Protein AF-A0A8X6XLG1-F1 (afdb_monomer_lite)

pLDDT: mean 79.22, std 12.6, range [50.0, 95.25]

Organism: NCBI:txid2747483

Structure (mmCIF, N/CA/C/O backbone):
data_AF-A0A8X6XLG1-F1
#
_entry.id   AF-A0A8X6XLG1-F1
#
loop_
_atom_site.group_PDB
_atom_site.id
_atom_site.type_symbol
_atom_site.label_atom_id
_atom_site.label_alt_id
_atom_site.label_comp_id
_atom_site.label_asym_id
_atom_site.label_entity_id
_atom_site.label_seq_id
_atom_site.pdbx_PDB_ins_code
_atom_site.Cartn_x
_atom_site.Cartn_y
_atom_site.Cartn_z
_atom_site.occupancy
_atom_site.B_iso_or_equiv
_atom_site.auth_seq_id
_atom_site.auth_comp_id
_atom_site.auth_asym_id
_atom_site.auth_atom_id
_atom_site.pdbx_PDB_model_num
ATOM 1 N N . MET A 1 1 ? 36.669 0.373 29.775 1.00 50.00 1 MET A N 1
ATOM 2 C CA . MET A 1 1 ? 35.587 -0.166 28.928 1.00 50.00 1 MET A CA 1
ATOM 3 C C . MET A 1 1 ? 34.769 1.039 28.506 1.00 50.00 1 MET A C 1
ATOM 5 O O . MET A 1 1 ? 34.144 1.642 29.364 1.00 50.00 1 MET A O 1
ATOM 9 N N . SER A 1 2 ? 34.949 1.515 27.275 1.00 56.91 2 SER A N 1
ATOM 10 C CA . SER A 1 2 ? 34.258 2.703 26.764 1.00 56.91 2 SER A CA 1
ATOM 11 C C . SER A 1 2 ? 32.853 2.304 26.336 1.00 56.91 2 SER A C 1
ATOM 13 O O . SER A 1 2 ? 32.700 1.471 25.445 1.00 56.91 2 SER A O 1
ATOM 15 N N . ASP A 1 3 ? 31.864 2.872 27.011 1.00 55.56 3 ASP A N 1
ATOM 16 C CA . ASP A 1 3 ? 30.446 2.683 26.739 1.00 55.56 3 ASP A CA 1
ATOM 17 C C . ASP A 1 3 ? 30.119 3.403 25.422 1.00 55.56 3 ASP A C 1
ATOM 19 O O . ASP A 1 3 ? 30.118 4.634 25.353 1.00 55.56 3 ASP A O 1
ATOM 23 N N . ALA A 1 4 ? 29.979 2.648 24.333 1.00 68.19 4 ALA A N 1
ATOM 24 C CA . ALA A 1 4 ? 29.629 3.210 23.036 1.00 68.19 4 ALA A CA 1
ATOM 25 C C . ALA A 1 4 ? 28.120 3.478 23.031 1.00 68.19 4 ALA A C 1
ATOM 27 O O . ALA A 1 4 ? 27.320 2.571 22.808 1.00 68.19 4 ALA A O 1
ATOM 28 N N . SER A 1 5 ? 27.736 4.724 23.319 1.00 72.88 5 SER A N 1
ATOM 29 C CA . SER A 1 5 ? 26.361 5.182 23.120 1.00 72.88 5 SER A CA 1
ATOM 30 C C . SER A 1 5 ? 25.980 4.963 21.651 1.00 72.88 5 SER A C 1
ATOM 32 O O . SER A 1 5 ? 26.734 5.403 20.780 1.00 72.88 5 SER A O 1
ATOM 34 N N . PRO A 1 6 ? 24.845 4.309 21.347 1.00 69.94 6 PRO A N 1
ATOM 35 C CA . PRO A 1 6 ? 24.413 4.134 19.968 1.00 69.94 6 PRO A CA 1
ATOM 36 C C . PRO A 1 6 ? 24.172 5.505 19.335 1.00 69.94 6 PRO A C 1
ATOM 38 O O . PRO A 1 6 ? 23.547 6.378 19.945 1.00 69.94 6 PRO A O 1
ATOM 41 N N . GLU A 1 7 ? 24.695 5.704 18.125 1.00 73.88 7 GLU A N 1
ATOM 42 C CA . GLU A 1 7 ? 24.444 6.933 17.382 1.00 73.88 7 GLU A CA 1
ATOM 43 C C . GLU A 1 7 ? 22.946 7.046 17.059 1.00 73.88 7 GLU A C 1
ATOM 45 O O . GLU A 1 7 ? 22.312 6.052 16.686 1.00 73.88 7 GLU A O 1
ATOM 50 N N . PRO A 1 8 ? 22.349 8.239 17.216 1.00 65.56 8 PRO A N 1
ATOM 51 C CA . PRO A 1 8 ? 20.95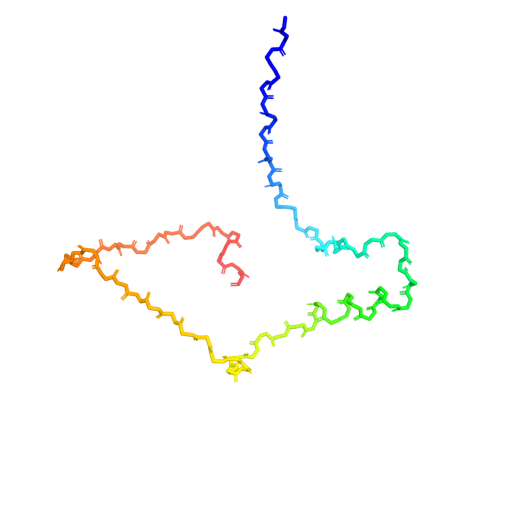8 8.451 16.861 1.00 65.56 8 PRO A CA 1
ATOM 52 C C . PRO A 1 8 ? 20.787 8.248 15.354 1.00 65.56 8 PRO A C 1
ATOM 54 O O . PRO A 1 8 ? 21.448 8.900 14.548 1.00 65.56 8 PRO A O 1
ATOM 57 N N . PHE A 1 9 ? 19.869 7.363 14.963 1.00 55.91 9 PHE A N 1
ATOM 58 C CA . PHE A 1 9 ? 19.460 7.240 13.569 1.00 55.91 9 PHE A CA 1
ATOM 59 C C . PHE A 1 9 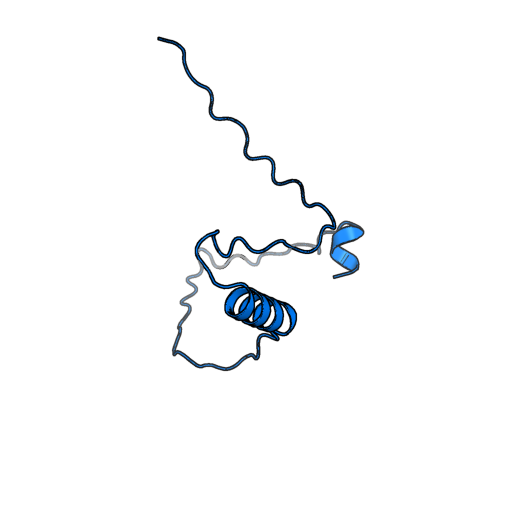? 18.694 8.516 13.183 1.00 55.91 9 PHE A C 1
ATOM 61 O O . PHE A 1 9 ? 17.550 8.732 13.577 1.00 55.91 9 PHE A O 1
ATOM 68 N N . VAL A 1 10 ? 19.345 9.420 12.455 1.00 53.69 10 VAL A N 1
ATOM 69 C CA . VAL A 1 10 ? 18.702 10.627 11.926 1.00 53.69 10 VAL A CA 1
ATOM 70 C C . VAL A 1 10 ? 18.305 10.339 10.485 1.00 53.69 10 VAL A C 1
ATOM 72 O O . VAL A 1 10 ? 19.152 10.306 9.598 1.00 53.69 10 VAL A O 1
ATOM 75 N N . ILE A 1 11 ? 17.013 10.116 10.245 1.00 56.56 11 ILE A N 1
ATOM 76 C CA . ILE A 1 11 ? 16.478 10.047 8.882 1.00 56.56 11 ILE A CA 1
ATOM 77 C C . ILE A 1 11 ? 16.243 11.489 8.431 1.00 56.56 11 ILE A C 1
ATOM 79 O O . ILE A 1 11 ? 15.241 12.109 8.786 1.00 56.56 11 ILE A O 1
ATOM 83 N N . ALA A 1 12 ? 17.197 12.045 7.687 1.00 55.94 12 ALA A N 1
ATOM 84 C CA . ALA A 1 12 ? 16.982 13.281 6.949 1.00 55.94 12 ALA A CA 1
ATOM 85 C C . ALA A 1 12 ? 16.126 12.948 5.720 1.00 55.94 12 ALA A C 1
ATOM 87 O O . ALA A 1 12 ? 16.582 12.248 4.820 1.00 55.94 12 ALA A O 1
ATOM 88 N N . ILE A 1 13 ? 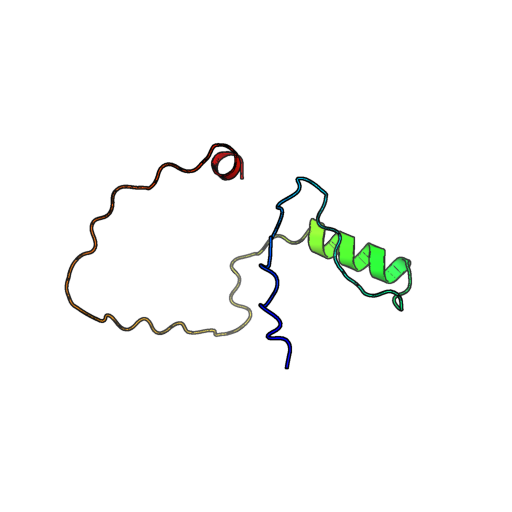14.874 13.405 5.703 1.00 52.84 13 ILE A N 1
ATOM 89 C CA . ILE A 1 13 ? 14.028 13.341 4.508 1.00 52.84 13 ILE A CA 1
ATOM 90 C C . ILE A 1 13 ? 14.512 14.473 3.599 1.00 52.84 13 ILE A C 1
ATOM 92 O O . ILE A 1 13 ? 14.130 15.626 3.791 1.00 52.84 13 ILE A O 1
ATOM 96 N N . THR A 1 14 ? 15.444 14.173 2.697 1.00 59.06 14 THR A N 1
ATOM 97 C CA . THR A 1 14 ? 15.835 15.093 1.626 1.00 59.06 14 THR A CA 1
ATOM 98 C C . THR A 1 14 ? 14.862 14.928 0.458 1.00 59.06 14 THR A C 1
ATOM 100 O O . THR A 1 14 ? 14.418 13.816 0.182 1.00 59.06 14 THR A O 1
ATOM 103 N N . ASP A 1 15 ? 14.531 16.017 -0.243 1.00 54.56 15 ASP A N 1
ATOM 104 C CA . ASP A 1 15 ? 13.675 16.009 -1.450 1.00 54.56 15 ASP A CA 1
ATOM 105 C C . ASP A 1 15 ? 14.353 15.333 -2.667 1.00 54.56 15 ASP A C 1
ATOM 107 O O . ASP A 1 15 ? 13.942 15.511 -3.816 1.00 54.56 15 ASP A O 1
ATOM 111 N N . ASP A 1 16 ? 15.429 14.579 -2.439 1.00 62.25 16 ASP A N 1
ATOM 112 C CA . ASP A 1 16 ? 16.142 13.862 -3.482 1.00 62.25 16 ASP A CA 1
ATOM 113 C C . ASP A 1 16 ? 15.284 12.703 -3.991 1.00 62.25 16 ASP A C 1
ATOM 115 O O . ASP A 1 16 ? 14.588 12.022 -3.233 1.00 62.25 16 ASP A O 1
ATOM 119 N N . ILE A 1 17 ? 15.369 12.439 -5.297 1.00 61.34 17 ILE A N 1
ATOM 120 C CA . ILE A 1 17 ? 14.779 11.239 -5.895 1.00 61.34 17 ILE A CA 1
ATOM 121 C C . ILE A 1 17 ? 15.290 10.036 -5.088 1.00 61.34 17 ILE A C 1
ATOM 123 O O . ILE A 1 17 ? 16.512 9.889 -4.974 1.00 61.34 17 ILE A O 1
ATOM 127 N N . PRO A 1 18 ? 14.406 9.186 -4.525 1.00 62.66 18 PRO A N 1
ATOM 128 C CA . PRO A 1 18 ? 14.828 8.076 -3.687 1.00 62.66 18 PRO A CA 1
ATOM 129 C C . PRO A 1 18 ? 15.764 7.183 -4.495 1.00 62.66 18 PRO A C 1
ATOM 131 O O . PRO A 1 18 ? 15.353 6.500 -5.432 1.00 62.66 18 PRO A O 1
ATOM 134 N N . LYS A 1 19 ? 17.055 7.220 -4.158 1.00 69.12 19 LYS A N 1
ATOM 135 C CA . LYS A 1 19 ? 18.048 6.362 -4.791 1.00 69.12 19 LYS A CA 1
ATOM 136 C C . LYS A 1 19 ? 17.900 4.976 -4.187 1.00 69.12 19 LYS A C 1
ATOM 138 O O . LYS A 1 19 ? 18.313 4.738 -3.054 1.00 69.12 19 LYS A O 1
ATOM 143 N N . PHE A 1 20 ? 17.281 4.076 -4.938 1.00 73.31 20 PHE A N 1
ATOM 144 C CA . PHE A 1 20 ? 17.082 2.702 -4.505 1.00 73.31 20 PHE A CA 1
ATOM 145 C C . PHE A 1 20 ? 18.429 1.975 -4.426 1.00 73.31 20 PHE A C 1
ATOM 147 O O . PHE A 1 20 ? 19.209 1.972 -5.381 1.00 73.31 20 PHE A O 1
ATOM 154 N N . ASP A 1 21 ? 18.713 1.360 -3.278 1.00 80.44 21 ASP A N 1
ATOM 155 C CA . ASP A 1 21 ? 19.905 0.534 -3.111 1.00 80.44 21 ASP A CA 1
ATOM 156 C C . ASP A 1 21 ? 19.676 -0.838 -3.760 1.00 80.44 21 ASP A C 1
ATOM 158 O O . ASP A 1 21 ? 19.142 -1.765 -3.157 1.00 80.44 21 ASP A O 1
ATOM 162 N N . ILE A 1 22 ? 20.020 -0.931 -5.045 1.00 79.56 22 ILE A N 1
ATOM 163 C CA . ILE A 1 22 ? 19.878 -2.143 -5.872 1.00 79.56 22 ILE A CA 1
ATOM 164 C C . ILE A 1 22 ? 21.158 -3.012 -5.792 1.00 79.56 22 ILE A C 1
ATOM 166 O O . ILE A 1 22 ? 21.228 -4.098 -6.365 1.00 79.56 22 ILE A O 1
ATOM 170 N N . GLY A 1 23 ? 22.178 -2.561 -5.054 1.00 79.06 23 GLY A N 1
ATOM 171 C CA . GLY A 1 23 ? 23.472 -3.229 -4.950 1.00 79.06 23 GLY A CA 1
ATOM 172 C C . GLY A 1 23 ? 24.393 -3.000 -6.165 1.00 79.06 23 GLY A C 1
ATOM 173 O O . GLY A 1 23 ? 23.942 -2.682 -7.275 1.00 79.06 23 GLY A O 1
ATOM 174 N N . PRO A 1 24 ? 25.722 -3.121 -5.981 1.00 82.00 24 PRO A N 1
ATOM 175 C CA . PRO A 1 24 ? 26.707 -2.799 -7.015 1.00 82.00 24 PRO A CA 1
ATOM 176 C C . PRO A 1 24 ? 26.889 -3.897 -8.075 1.00 82.00 24 PRO A C 1
ATOM 178 O O . PRO A 1 24 ? 27.399 -3.606 -9.151 1.00 82.00 24 PRO A O 1
ATOM 181 N N . GLU A 1 25 ? 26.473 -5.136 -7.799 1.00 87.25 25 GLU A N 1
ATOM 182 C CA . GLU A 1 25 ? 26.725 -6.303 -8.663 1.00 87.25 25 GLU A CA 1
ATOM 183 C C . GLU A 1 25 ? 25.683 -6.498 -9.781 1.00 87.25 25 GLU A C 1
ATOM 185 O O . GLU A 1 25 ? 25.758 -7.460 -10.546 1.00 87.25 25 GLU A O 1
ATOM 190 N N . ILE A 1 26 ? 24.705 -5.595 -9.906 1.00 84.81 26 ILE A N 1
ATOM 191 C CA . ILE A 1 26 ? 23.609 -5.728 -10.873 1.00 84.81 26 ILE A CA 1
ATOM 192 C C . ILE A 1 26 ? 23.941 -5.013 -12.194 1.00 84.81 26 ILE A C 1
ATOM 194 O O . ILE A 1 26 ? 24.335 -3.843 -12.171 1.00 84.81 26 ILE A O 1
ATOM 198 N N . PRO A 1 27 ? 23.739 -5.663 -13.360 1.00 92.38 27 PRO A N 1
ATOM 199 C CA . PRO A 1 27 ? 23.898 -5.021 -14.661 1.00 92.38 27 PRO A CA 1
ATOM 200 C C . PRO A 1 27 ? 23.046 -3.753 -14.805 1.00 92.38 27 PRO A C 1
ATOM 202 O O . PRO A 1 27 ? 21.884 -3.722 -14.401 1.00 92.38 27 PRO A O 1
ATOM 205 N N . ASN A 1 28 ? 23.591 -2.728 -15.471 1.00 87.19 28 ASN A N 1
ATOM 206 C CA . ASN A 1 28 ? 22.912 -1.436 -15.656 1.00 87.19 28 ASN A CA 1
ATOM 207 C C . ASN A 1 28 ? 21.526 -1.558 -16.308 1.00 87.19 28 ASN A C 1
ATOM 209 O O . ASN A 1 28 ? 20.619 -0.816 -15.954 1.00 87.19 28 ASN A O 1
ATOM 213 N N . LEU A 1 29 ? 21.350 -2.504 -17.237 1.00 90.69 29 LEU A N 1
ATOM 214 C CA . LEU A 1 29 ? 20.059 -2.752 -17.884 1.00 90.69 29 LEU A CA 1
ATOM 215 C C . LEU A 1 29 ? 18.992 -3.154 -16.855 1.00 90.69 29 LEU A C 1
ATOM 217 O O . LEU A 1 29 ? 17.954 -2.514 -16.753 1.00 90.69 29 LEU A O 1
ATOM 221 N N . THR A 1 30 ? 19.303 -4.158 -16.035 1.00 88.56 30 THR A N 1
ATOM 222 C CA . THR A 1 30 ? 18.421 -4.653 -14.973 1.00 88.56 30 THR A CA 1
ATOM 223 C C . THR A 1 30 ? 18.152 -3.582 -13.922 1.00 88.56 30 THR A C 1
ATOM 225 O O . THR A 1 30 ? 17.030 -3.470 -13.439 1.00 88.56 30 THR A O 1
ATOM 228 N N . ARG A 1 31 ? 19.155 -2.761 -13.590 1.00 88.62 31 ARG A N 1
ATOM 229 C CA . ARG A 1 31 ? 18.971 -1.622 -12.684 1.00 88.62 31 ARG A CA 1
ATOM 230 C C . ARG A 1 31 ? 17.928 -0.638 -13.222 1.00 88.62 31 ARG A C 1
ATOM 232 O O . ARG A 1 31 ? 17.006 -0.293 -12.491 1.00 88.62 31 ARG A O 1
ATOM 239 N N . ASN A 1 32 ? 18.046 -0.243 -14.489 1.00 89.12 32 ASN A N 1
ATOM 240 C CA . ASN A 1 32 ? 17.114 0.696 -15.117 1.00 89.12 32 ASN A CA 1
ATOM 241 C C . ASN A 1 32 ? 15.681 0.141 -15.156 1.00 89.12 32 ASN A C 1
ATOM 243 O O . ASN A 1 32 ? 14.731 0.879 -14.901 1.00 89.12 32 ASN A O 1
ATOM 247 N N . ASP A 1 33 ? 15.522 -1.157 -15.432 1.00 90.75 33 ASP A N 1
ATOM 24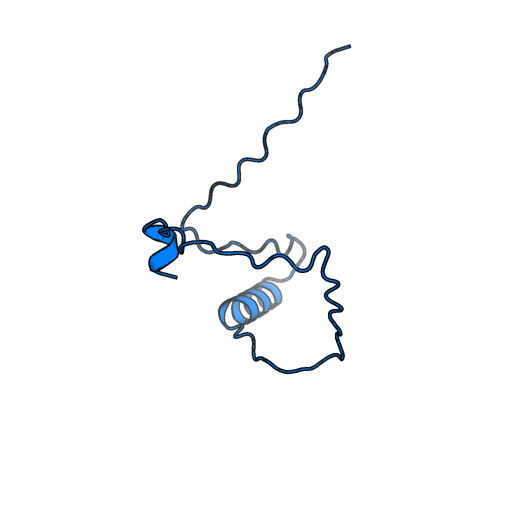8 C CA . ASP A 1 33 ? 14.210 -1.813 -15.439 1.00 90.75 33 ASP A CA 1
ATOM 249 C C . ASP A 1 33 ? 13.564 -1.802 -14.043 1.00 90.75 33 ASP A C 1
ATOM 251 O O . ASP A 1 33 ? 12.376 -1.506 -13.900 1.00 90.75 33 ASP A O 1
ATOM 255 N N . VAL A 1 34 ? 14.349 -2.079 -12.996 1.00 87.12 34 VAL A N 1
ATOM 256 C CA . VAL A 1 34 ? 13.882 -2.051 -11.600 1.00 87.12 34 VAL A CA 1
ATOM 257 C C . VAL A 1 34 ? 13.496 -0.634 -11.175 1.00 87.12 34 VAL A C 1
ATOM 259 O O . VAL A 1 34 ? 12.427 -0.444 -10.593 1.00 87.12 34 VAL A O 1
ATOM 262 N N . GLU A 1 35 ? 14.313 0.370 -11.494 1.00 87.56 35 GLU A N 1
ATOM 263 C CA . GLU A 1 35 ? 13.993 1.776 -11.216 1.00 87.56 35 GLU A CA 1
ATOM 264 C C . GLU A 1 35 ? 12.706 2.210 -11.935 1.00 87.56 35 GLU A C 1
ATOM 266 O O . GLU A 1 35 ? 11.834 2.831 -11.323 1.00 87.56 35 GLU A O 1
ATOM 271 N N . ALA A 1 36 ? 12.526 1.820 -13.201 1.00 88.88 36 ALA A N 1
ATOM 272 C CA . ALA A 1 36 ? 11.310 2.112 -13.958 1.00 88.88 36 ALA A CA 1
ATOM 273 C C . ALA A 1 36 ? 10.061 1.454 -13.343 1.00 88.88 36 ALA A C 1
ATOM 275 O O . ALA A 1 36 ? 8.999 2.084 -13.274 1.00 88.88 36 ALA A O 1
ATOM 276 N N . LEU A 1 37 ? 10.169 0.212 -12.860 1.00 87.56 37 LEU A N 1
ATOM 277 C CA . LEU A 1 37 ? 9.083 -0.476 -12.155 1.00 87.56 37 LEU A CA 1
ATOM 278 C C . LEU A 1 37 ? 8.722 0.223 -10.844 1.00 87.56 37 LEU A C 1
ATOM 280 O O . LEU A 1 37 ? 7.541 0.406 -10.563 1.00 87.56 37 LEU A O 1
ATOM 284 N N . LEU A 1 38 ? 9.718 0.647 -10.069 1.00 84.81 38 LEU A N 1
ATOM 285 C CA . LEU A 1 38 ? 9.504 1.349 -8.803 1.00 84.81 38 LEU A CA 1
ATOM 286 C C . LEU A 1 38 ? 8.831 2.709 -9.006 1.00 84.81 38 LEU A C 1
ATOM 288 O O . LEU A 1 38 ? 7.875 3.025 -8.302 1.00 84.81 38 LEU A O 1
ATOM 292 N N . VAL A 1 39 ? 9.274 3.479 -10.003 1.00 84.31 39 VAL A N 1
ATOM 293 C CA . VAL A 1 39 ? 8.681 4.785 -10.339 1.00 84.31 39 VAL A CA 1
ATOM 294 C C . VAL A 1 39 ? 7.256 4.639 -10.881 1.00 84.31 39 VAL A C 1
ATOM 296 O O . VAL A 1 39 ? 6.392 5.470 -10.606 1.00 84.31 39 VAL A O 1
ATOM 299 N N . SER A 1 40 ? 6.989 3.590 -11.660 1.00 86.31 40 SER A N 1
ATOM 300 C CA . SER A 1 40 ? 5.671 3.360 -12.268 1.00 86.31 40 SER A CA 1
ATOM 301 C C . SER A 1 40 ? 4.702 2.574 -11.381 1.00 86.31 40 SER A C 1
ATOM 303 O O . SER A 1 40 ? 3.528 2.438 -11.746 1.00 86.31 40 SER A O 1
ATOM 305 N N . TYR A 1 41 ? 5.153 2.074 -10.225 1.00 83.81 41 TYR A N 1
ATOM 306 C CA . T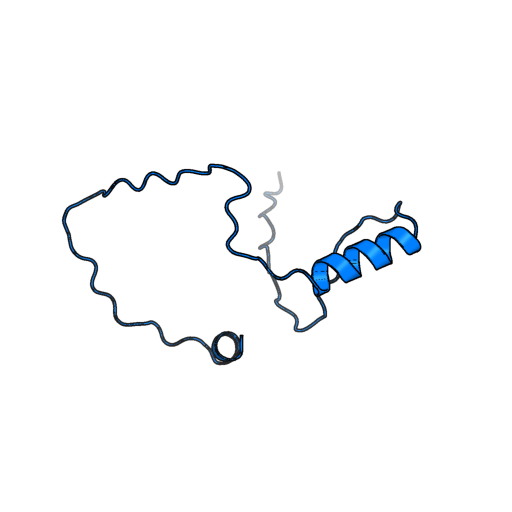YR A 1 41 ? 4.337 1.251 -9.342 1.00 83.81 41 TYR A CA 1
ATOM 307 C C . TYR A 1 41 ? 3.126 2.033 -8.830 1.00 83.81 41 TYR A C 1
ATOM 309 O O . TYR A 1 41 ? 3.228 2.961 -8.029 1.00 83.81 41 TYR A O 1
ATOM 317 N N . LYS A 1 42 ? 1.942 1.615 -9.280 1.00 82.19 42 LYS A N 1
ATOM 318 C CA . LYS A 1 42 ? 0.658 2.087 -8.764 1.00 82.19 42 LYS A CA 1
ATOM 319 C C . LYS A 1 42 ? 0.007 0.934 -8.013 1.00 82.19 42 LYS A C 1
ATOM 321 O O . LYS A 1 42 ? -0.434 -0.017 -8.666 1.00 82.19 42 LYS A O 1
ATOM 326 N N . PRO A 1 43 ? -0.045 0.976 -6.669 1.00 79.81 43 PRO A N 1
ATOM 327 C CA . PRO A 1 43 ? -0.653 -0.093 -5.898 1.00 79.81 43 PRO A CA 1
ATOM 328 C C . PRO A 1 43 ? -2.137 -0.168 -6.250 1.00 79.81 43 PRO A C 1
ATOM 330 O O . PRO A 1 43 ? -2.938 0.691 -5.880 1.00 79.81 43 PRO A O 1
ATOM 333 N N . ASN A 1 44 ? -2.513 -1.212 -6.979 1.00 78.19 44 ASN A N 1
ATOM 334 C CA . ASN A 1 44 ? -3.912 -1.525 -7.196 1.00 78.19 44 ASN A CA 1
ATOM 335 C C . ASN A 1 44 ? -4.427 -2.252 -5.953 1.00 78.19 44 ASN A C 1
ATOM 337 O O . ASN A 1 44 ? -3.777 -3.171 -5.455 1.00 78.19 44 ASN A O 1
ATOM 341 N N . LYS A 1 45 ? -5.611 -1.875 -5.460 1.00 72.75 45 LYS A N 1
ATOM 342 C CA . LYS A 1 45 ? -6.301 -2.619 -4.394 1.00 72.75 45 LYS A CA 1
ATOM 343 C C . LYS A 1 45 ? -6.819 -3.944 -4.959 1.00 72.75 45 LYS A C 1
ATOM 345 O O . LYS A 1 45 ? -8.000 -4.078 -5.262 1.00 72.75 45 LYS A O 1
ATOM 350 N N . ILE A 1 46 ? -5.919 -4.900 -5.151 1.00 71.56 46 ILE A N 1
ATOM 351 C CA . ILE A 1 46 ? -6.218 -6.239 -5.653 1.00 71.56 46 ILE A CA 1
ATOM 352 C C . ILE A 1 46 ? -5.827 -7.223 -4.559 1.00 71.56 46 ILE A C 1
ATOM 354 O O . ILE A 1 46 ? -4.704 -7.196 -4.060 1.00 71.56 46 ILE A O 1
ATOM 358 N N . LYS A 1 47 ? -6.758 -8.100 -4.182 1.00 69.75 47 LYS A N 1
ATOM 359 C CA . LYS A 1 47 ? -6.453 -9.241 -3.318 1.00 69.75 47 LYS A CA 1
ATOM 360 C C . LYS A 1 47 ? -5.724 -10.295 -4.152 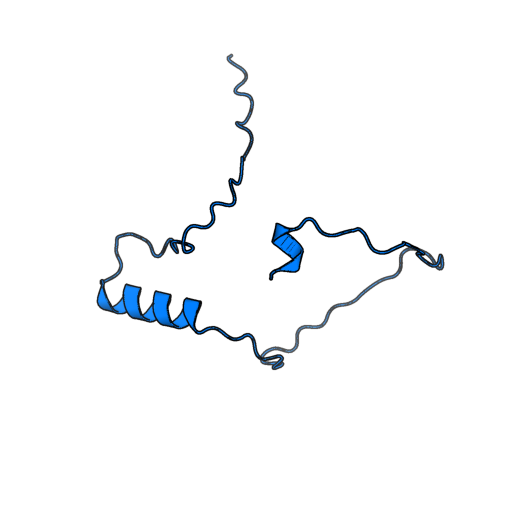1.00 69.75 47 LYS A C 1
ATOM 362 O O . LYS A 1 47 ? -6.365 -11.109 -4.806 1.00 69.75 47 LYS A O 1
ATOM 367 N N . THR A 1 48 ? -4.396 -10.240 -4.185 1.00 81.12 48 THR A N 1
ATOM 368 C CA . THR A 1 48 ? -3.557 -11.290 -4.795 1.00 81.12 48 THR A CA 1
ATOM 369 C C . THR A 1 48 ? -3.319 -12.459 -3.844 1.00 81.12 48 THR A C 1
ATOM 371 O O . THR A 1 48 ? -3.144 -13.590 -4.286 1.00 81.12 48 THR A O 1
ATOM 374 N N . THR A 1 49 ? -3.371 -12.184 -2.543 1.00 80.00 49 THR A N 1
ATOM 375 C CA . THR A 1 49 ? -3.186 -13.144 -1.458 1.00 80.00 49 THR A CA 1
ATOM 376 C C . THR A 1 49 ? -4.295 -12.927 -0.437 1.00 80.00 49 THR A C 1
ATOM 378 O O . THR A 1 49 ? -4.672 -11.781 -0.169 1.00 80.00 49 THR A O 1
ATOM 381 N N . ASP A 1 50 ? -4.824 -14.011 0.128 1.00 81.75 50 ASP A N 1
ATOM 382 C CA . ASP A 1 50 ? -5.823 -13.933 1.192 1.00 81.75 50 ASP A CA 1
ATOM 383 C C . ASP A 1 50 ? -5.131 -13.606 2.519 1.00 81.75 50 ASP A C 1
ATOM 385 O O . ASP A 1 50 ? -4.662 -14.481 3.244 1.00 81.75 50 ASP A O 1
ATOM 389 N N . ILE A 1 51 ? -4.954 -12.309 2.763 1.00 82.50 51 ILE A N 1
ATOM 390 C CA . ILE A 1 51 ? -4.395 -11.781 4.004 1.00 82.50 51 ILE A CA 1
ATOM 391 C C . ILE A 1 51 ? -5.568 -11.316 4.861 1.00 82.50 51 ILE A C 1
ATOM 393 O O . ILE A 1 51 ? -6.285 -10.383 4.486 1.00 82.50 51 ILE A O 1
ATOM 397 N N . GLU A 1 52 ? -5.747 -11.950 6.016 1.00 85.44 52 GLU A N 1
ATOM 398 C CA . GLU A 1 52 ? -6.743 -11.560 7.010 1.00 85.44 52 GLU A CA 1
ATOM 399 C C . GLU A 1 52 ? -6.082 -10.762 8.141 1.00 85.44 52 GLU A C 1
ATOM 401 O O . GLU A 1 52 ? -5.028 -11.133 8.658 1.00 85.44 52 GLU A O 1
ATOM 406 N N . LEU A 1 53 ? -6.702 -9.642 8.521 1.00 87.12 53 LEU A N 1
ATOM 407 C CA . LEU A 1 53 ? -6.286 -8.827 9.658 1.00 87.12 53 LEU A CA 1
ATOM 408 C C . LEU A 1 53 ? -7.342 -8.955 10.760 1.00 87.12 53 LEU A C 1
ATOM 410 O O . LEU A 1 53 ? -8.435 -8.401 10.642 1.00 87.12 53 LEU A O 1
ATOM 414 N N . SER A 1 54 ? -7.012 -9.664 11.839 1.00 90.25 54 SER A N 1
ATOM 415 C CA . SER A 1 54 ? -7.864 -9.746 13.026 1.00 90.25 54 SER A CA 1
ATOM 416 C C . SER A 1 54 ? -7.606 -8.546 13.939 1.00 90.25 54 SER A C 1
ATOM 418 O O . SER A 1 54 ? -6.518 -8.421 14.507 1.00 90.25 54 SER A O 1
ATOM 420 N N . ILE A 1 55 ? -8.596 -7.668 14.102 1.00 89.44 55 ILE A N 1
ATOM 421 C CA . ILE A 1 55 ? -8.533 -6.561 15.064 1.00 89.44 55 ILE A CA 1
ATOM 422 C C . ILE A 1 55 ? -9.290 -6.981 16.320 1.00 89.44 55 ILE A C 1
ATOM 424 O O . ILE A 1 55 ? -10.501 -7.189 16.271 1.00 89.44 55 ILE A O 1
ATOM 428 N N . THR A 1 56 ? -8.584 -7.066 17.444 1.00 94.00 56 THR A N 1
ATOM 429 C CA . THR A 1 56 ? -9.193 -7.300 18.757 1.00 94.00 56 THR A CA 1
ATOM 430 C C . THR A 1 56 ? -9.244 -5.986 19.517 1.00 94.00 56 THR A C 1
ATOM 432 O O . THR A 1 56 ? -8.225 -5.318 19.690 1.00 94.00 56 THR A O 1
ATOM 435 N N . VAL A 1 57 ? -10.436 -5.611 19.965 1.00 91.38 57 VAL A N 1
ATOM 436 C CA . VAL A 1 57 ? -10.651 -4.397 20.750 1.00 91.38 57 VAL A CA 1
ATOM 437 C C . VAL A 1 57 ? -10.203 -4.640 22.193 1.00 91.38 57 VAL A C 1
ATOM 439 O O . VAL A 1 57 ? -10.495 -5.686 22.768 1.00 91.38 57 VAL A O 1
ATOM 442 N N . THR A 1 58 ? -9.481 -3.682 22.774 1.00 92.81 58 THR A N 1
ATOM 443 C CA . THR A 1 58 ? -9.011 -3.767 24.165 1.00 92.81 58 THR A CA 1
ATOM 444 C C . THR A 1 58 ? -10.051 -3.297 25.179 1.00 92.81 58 THR A C 1
ATOM 446 O O . THR A 1 58 ? -10.061 -3.794 26.302 1.00 92.81 58 THR A O 1
ATOM 449 N N . ASP A 1 59 ? -10.909 -2.343 24.810 1.00 93.69 59 ASP A N 1
ATOM 450 C CA . ASP A 1 59 ? -12.017 -1.854 25.629 1.00 93.69 59 ASP A CA 1
ATOM 451 C C . ASP A 1 59 ? -13.162 -1.272 24.779 1.00 93.69 59 ASP A C 1
ATOM 453 O O . ASP A 1 59 ? -12.976 -0.866 23.637 1.00 93.69 59 ASP A O 1
ATOM 457 N N . ASP A 1 60 ? -14.365 -1.190 25.349 1.00 92.69 60 ASP A N 1
ATOM 458 C CA . ASP A 1 60 ? -15.543 -0.635 24.661 1.00 92.69 60 ASP A CA 1
ATOM 459 C C . ASP A 1 60 ? -15.563 0.907 24.649 1.00 92.69 60 ASP A C 1
ATOM 461 O O . ASP A 1 60 ? -16.615 1.532 24.467 1.00 92.69 60 ASP A O 1
ATOM 465 N N . LYS A 1 61 ? -14.423 1.564 24.906 1.00 95.25 61 LYS A N 1
ATOM 466 C CA . LYS A 1 61 ? -14.382 3.021 25.033 1.00 95.25 61 LYS A CA 1
ATOM 467 C C . LYS A 1 61 ? -14.239 3.673 23.657 1.00 95.25 61 LYS A C 1
ATOM 469 O O . LYS A 1 61 ? -13.270 3.412 22.946 1.00 95.25 61 LYS A O 1
ATOM 474 N N . PRO A 1 62 ? -15.149 4.586 23.278 1.00 90.69 62 PRO A N 1
ATOM 475 C CA . PRO A 1 62 ? -15.010 5.317 22.028 1.00 90.69 62 PRO A CA 1
ATOM 476 C C . PRO A 1 62 ? -13.806 6.268 22.083 1.00 90.69 62 PRO A C 1
ATOM 478 O O . PRO A 1 62 ? -13.621 7.010 23.050 1.00 90.69 62 PRO A O 1
ATOM 481 N N . ILE A 1 63 ? -13.010 6.277 21.012 1.00 90.44 63 ILE A N 1
ATOM 482 C CA . ILE A 1 63 ? -11.889 7.206 20.840 1.00 90.44 63 ILE A CA 1
ATOM 483 C C . ILE A 1 63 ? -12.390 8.435 20.082 1.00 90.44 63 ILE A C 1
ATOM 485 O O . ILE A 1 63 ? -12.703 8.360 18.894 1.00 90.44 63 ILE A O 1
ATOM 489 N N . TYR A 1 64 ? -12.421 9.583 20.757 1.00 93.81 64 TYR A N 1
ATOM 490 C CA . TYR A 1 64 ? -12.689 10.877 20.133 1.00 93.81 64 TYR A CA 1
ATOM 491 C C . TYR A 1 64 ? -11.388 11.666 20.033 1.00 93.81 64 TYR A C 1
ATOM 493 O O . TYR A 1 64 ? -10.807 12.035 21.050 1.00 93.81 64 TYR A O 1
ATOM 501 N N . ASN A 1 65 ? -10.936 11.943 18.811 1.00 91.00 65 ASN A N 1
ATOM 502 C CA . ASN A 1 65 ? -9.774 12.791 18.562 1.00 91.00 65 ASN A CA 1
ATOM 503 C C . ASN A 1 65 ? -10.075 13.769 17.429 1.00 91.00 65 ASN A C 1
ATOM 505 O O . ASN A 1 65 ? -10.545 13.374 16.362 1.00 91.00 65 ASN A O 1
ATOM 509 N N . SER A 1 66 ? -9.784 15.051 17.649 1.00 92.00 66 SER A N 1
ATOM 510 C CA . SER A 1 66 ? -9.805 16.038 16.571 1.00 92.00 66 SER A CA 1
ATOM 511 C C . SER A 1 66 ? -8.670 15.746 15.582 1.00 92.00 66 SER A C 1
ATOM 513 O O . SER A 1 66 ? -7.570 15.410 16.032 1.00 92.00 66 SER A O 1
ATOM 515 N N . PRO A 1 67 ? -8.872 15.932 14.266 1.00 90.88 67 PRO A N 1
ATOM 516 C CA . PRO A 1 67 ? -7.801 15.772 13.292 1.00 90.88 67 PRO A CA 1
ATOM 517 C C . PRO A 1 67 ? -6.585 16.630 13.653 1.00 90.88 67 PRO A C 1
ATOM 519 O O . PRO A 1 67 ? -6.705 17.830 13.917 1.00 90.88 67 PRO A O 1
ATOM 522 N N . ARG A 1 68 ? -5.394 16.026 13.651 1.00 89.88 68 ARG A N 1
ATOM 523 C CA . ARG A 1 68 ? -4.146 16.780 13.787 1.00 89.88 68 ARG A CA 1
ATOM 524 C C . ARG A 1 68 ? -3.948 17.626 12.529 1.00 89.88 68 ARG A C 1
ATOM 526 O O . ARG A 1 68 ? -4.146 17.150 11.415 1.00 89.88 68 ARG A O 1
ATOM 533 N N . ARG A 1 69 ? -3.508 18.877 12.692 1.00 91.44 69 ARG A N 1
ATOM 534 C CA . ARG A 1 69 ? -3.084 19.694 11.546 1.00 91.44 69 ARG A CA 1
ATOM 535 C C . ARG A 1 69 ? -1.795 19.104 10.977 1.00 91.44 69 ARG A C 1
ATOM 537 O O . ARG A 1 69 ? -0.787 19.069 11.679 1.00 91.44 69 ARG A O 1
ATOM 544 N N . LEU A 1 70 ? -1.833 18.684 9.717 1.00 90.19 70 LEU A N 1
ATOM 545 C CA . LEU A 1 70 ? -0.636 18.242 9.005 1.00 90.19 70 LEU A CA 1
ATOM 546 C C . LEU A 1 70 ? 0.304 19.444 8.766 1.00 90.19 70 LEU A C 1
ATOM 548 O O . LEU A 1 70 ? -0.210 20.542 8.471 1.00 90.19 70 LEU A O 1
ATOM 552 N N . PRO A 1 71 ? 1.635 19.276 8.914 1.00 89.00 71 PRO A N 1
ATOM 553 C CA . PRO A 1 71 ? 2.642 20.214 8.413 1.00 89.00 71 PRO A CA 1
ATOM 554 C C . PRO A 1 71 ? 2.456 20.481 6.917 1.00 89.00 71 PRO A C 1
ATOM 556 O O . PRO A 1 71 ? 1.845 19.677 6.223 1.00 89.00 71 PRO A O 1
ATOM 559 N N . PHE A 1 72 ? 2.984 21.600 6.414 1.00 83.94 72 PHE A N 1
ATOM 560 C CA . PHE A 1 72 ? 2.824 21.968 5.001 1.00 83.94 72 PHE A CA 1
ATOM 561 C C . PHE A 1 72 ? 3.324 20.870 4.051 1.00 83.94 72 PHE A C 1
ATOM 563 O O . PHE A 1 72 ? 2.578 20.473 3.169 1.00 83.94 72 PHE A O 1
ATOM 570 N N . THR A 1 73 ? 4.494 20.290 4.326 1.00 82.62 73 THR A N 1
ATOM 571 C CA . THR A 1 73 ? 5.098 19.212 3.526 1.00 82.62 73 THR A CA 1
ATOM 572 C C . THR A 1 73 ? 4.195 17.986 3.357 1.00 82.62 73 THR A C 1
ATOM 574 O O . THR A 1 73 ? 4.182 17.380 2.298 1.00 82.62 73 THR A O 1
ATOM 577 N N . GLU A 1 74 ? 3.409 17.622 4.375 1.00 78.75 74 GLU A N 1
ATOM 578 C CA . GLU A 1 74 ? 2.524 16.445 4.334 1.00 78.75 74 GLU A CA 1
ATOM 579 C C . GLU A 1 74 ? 1.176 16.722 3.651 1.00 78.75 74 GLU A C 1
ATOM 581 O O . GLU A 1 74 ? 0.430 15.789 3.368 1.00 78.75 74 GLU A O 1
ATOM 586 N N . ARG A 1 75 ? 0.818 17.993 3.422 1.00 79.31 75 ARG A N 1
ATOM 587 C CA . ARG A 1 75 ? -0.447 18.354 2.756 1.00 79.31 75 ARG A CA 1
ATOM 588 C C . ARG A 1 75 ? -0.374 18.274 1.239 1.00 79.31 75 ARG A C 1
ATOM 590 O O . ARG A 1 75 ? -1.425 18.204 0.611 1.00 79.31 75 ARG A O 1
ATOM 597 N N . ASP A 1 76 ? 0.833 18.334 0.691 1.00 73.19 76 ASP A N 1
ATOM 598 C CA . ASP A 1 76 ? 1.081 18.399 -0.749 1.00 73.19 76 ASP A CA 1
ATOM 599 C C . ASP A 1 76 ? 1.298 17.003 -1.377 1.00 73.19 76 ASP A C 1
ATOM 601 O O . ASP A 1 76 ? 1.572 16.912 -2.574 1.00 73.19 76 ASP A O 1
ATOM 605 N N . ILE A 1 77 ? 1.173 15.930 -0.579 1.00 59.97 77 ILE A N 1
ATOM 606 C CA . ILE A 1 77 ? 1.349 14.518 -0.973 1.00 59.97 77 ILE A CA 1
ATOM 607 C C . ILE A 1 77 ? 0.007 13.876 -1.341 1.00 59.97 77 ILE A C 1
ATOM 609 O O . ILE A 1 77 ? -0.966 14.041 -0.568 1.00 59.97 77 ILE A O 1
#

Sequence (77 aa):
MSDASPEPFVIAITDDIPKFDIGPEIPNLTRNDVEALLVSYKPNKIKTTDIELSITVTDDKPIYNSPRRLPFTERDI

Radius of gyration: 21.18 Å; chains: 1; bounding box: 51×36×47 Å

Foldseek 3Di:
DDDDDDDDPDPDPDPDDPDDCPDDPDDPVVVVVVVVCVVPDDDDPDCPDPDDDDDDDPDPDDDDDDDDDDDPVVVVD

Secondary structure (DSSP, 8-state):
----PPPP------SS-------TTS-HHHHHHHHHHHHH-------SS-----PPPS-S-----PPPPPPHHHH--